Protein AF-A0AAU3KD59-F1 (afdb_monomer)

Solvent-accessible surface area (backbone atoms only — not comparable to full-atom values): 7091 Å² total; per-residue (Å²): 136,74,78,79,66,61,42,81,75,43,81,69,80,46,37,30,31,37,38,75,90,57,30,30,38,39,36,35,46,70,86,35,47,72,57,55,36,47,50,54,53,50,33,53,51,36,45,76,69,73,40,93,58,72,46,60,53,101,61,92,64,52,48,73,55,96,61,23,24,35,40,53,26,55,51,77,71,96,79,76,88,77,53,70,83,62,44,54,61,51,52,53,55,59,73,68,51,78,66,64,83,82,75,67,85,74,64,76,61,60,60,69,67,72,80,114

Radius of gyration: 15.94 Å; Cα contacts (8 Å, |Δi|>4): 135; chains: 1; bounding box: 43×27×44 Å

pLDDT: mean 84.72, std 17.32, range [39.16, 97.69]

Sequence (116 aa):
MGIEGAESIRLAENDIWRLPGRVVVRIARPGQEAAAAREVVVTRWLSQRGVPAVRPLDIEQPITVDGRAATFWEELPPHRAGDSSNLAPLLRQLHGLPNRRSSSTRWIRSYESRTA

Foldseek 3Di:
DDPPAWDFPDDDQWTWIAHPPQKIKTKHDAPCQLVQVVVQVVQVVCVVLVQDHWHWDPDDFQDDDPRITMTMTGHDDDDDDDDPVVVVVSVVSVVPDDDCVVPDDDPSVVVVVPVD

Nearest PDB structures (foldseek):
  9cxo-assembly1_B  TM=6.433E-01  e=1.427E-03  Homo sapiens
  9cxw-assembly1_B  TM=6.890E-01  e=1.908E-02  Homo sapiens
  9cxn-assembly1_B  TM=6.296E-01  e=1.791E-02  Homo sapiens
  5e91-assembly1_A  TM=6.737E-01  e=4.076E-02  Homo sapiens
  9cxm-assembly1_A  TM=6.296E-01  e=8.172E-02  Homo sapiens

Structure (mmCIF, N/CA/C/O backbone):
data_AF-A0AAU3KD59-F1
#
_entry.id   AF-A0AAU3KD59-F1
#
loop_
_atom_sit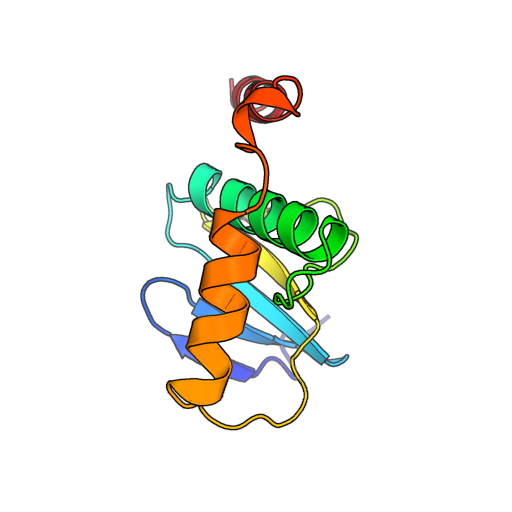e.group_PDB
_atom_site.id
_atom_site.type_symbol
_atom_site.label_atom_id
_atom_site.label_alt_id
_atom_site.label_comp_id
_atom_site.label_asym_id
_atom_site.label_entity_id
_atom_site.label_seq_id
_atom_site.pdbx_PDB_ins_code
_atom_site.Cartn_x
_atom_site.Cartn_y
_atom_site.Cartn_z
_atom_site.occupancy
_atom_site.B_iso_or_equiv
_atom_site.auth_seq_id
_atom_site.auth_comp_id
_atom_site.auth_asym_id
_atom_site.auth_atom_id
_atom_site.pdbx_PDB_model_num
ATOM 1 N N . MET A 1 1 ? -10.353 -8.649 21.405 1.00 44.94 1 MET A N 1
ATOM 2 C CA . MET A 1 1 ? -9.307 -8.775 20.371 1.00 44.94 1 MET A CA 1
ATOM 3 C C . MET A 1 1 ? -8.331 -7.641 20.621 1.00 44.94 1 MET A C 1
ATOM 5 O O . MET A 1 1 ? -8.646 -6.504 20.304 1.00 44.94 1 MET A O 1
ATOM 9 N N . GLY A 1 2 ? -7.281 -7.915 21.397 1.00 50.16 2 GLY A N 1
ATOM 10 C CA . GLY A 1 2 ? -6.336 -6.890 21.841 1.00 50.16 2 GLY A CA 1
ATOM 11 C C . GLY A 1 2 ? -5.410 -6.452 20.709 1.00 50.16 2 GLY A C 1
ATOM 12 O O . GLY A 1 2 ? -5.239 -7.167 19.729 1.00 50.16 2 GLY A O 1
ATOM 13 N N . ILE A 1 3 ? -4.786 -5.293 20.884 1.00 59.38 3 ILE A N 1
ATOM 14 C CA . ILE A 1 3 ? -3.695 -4.754 20.051 1.00 59.38 3 ILE A CA 1
ATOM 15 C C . ILE A 1 3 ? -2.387 -5.573 20.145 1.00 59.38 3 ILE A C 1
ATOM 17 O O . ILE A 1 3 ? -1.349 -5.154 19.637 1.00 59.38 3 ILE A O 1
ATOM 21 N N . GLU A 1 4 ? -2.417 -6.724 20.822 1.00 76.88 4 GLU A N 1
ATOM 22 C CA . GLU A 1 4 ? -1.264 -7.596 21.021 1.00 76.88 4 GLU A CA 1
ATOM 23 C C . GLU A 1 4 ? -0.764 -8.128 19.671 1.00 76.88 4 GLU A C 1
ATOM 25 O O . GLU A 1 4 ? -1.496 -8.777 18.924 1.00 76.88 4 GLU A O 1
ATOM 30 N N . GLY A 1 5 ? 0.497 -7.826 19.353 1.00 79.56 5 GLY A N 1
ATOM 31 C CA . GLY A 1 5 ? 1.159 -8.267 18.123 1.00 79.56 5 GLY A CA 1
ATOM 32 C C . GLY A 1 5 ? 1.152 -7.265 16.965 1.00 79.56 5 GLY A C 1
ATOM 33 O O . GLY A 1 5 ? 1.640 -7.607 15.889 1.00 79.56 5 GLY A O 1
ATOM 34 N N . ALA A 1 6 ? 0.633 -6.045 17.151 1.00 90.69 6 ALA A N 1
ATOM 35 C CA . ALA A 1 6 ? 0.837 -4.962 16.190 1.00 90.69 6 ALA A CA 1
ATOM 36 C C . ALA A 1 6 ? 2.206 -4.290 16.404 1.00 90.69 6 ALA A C 1
ATOM 38 O O . ALA A 1 6 ? 2.501 -3.804 17.495 1.00 90.69 6 ALA A O 1
ATOM 39 N N . GLU A 1 7 ? 3.030 -4.213 15.359 1.00 92.75 7 GLU A N 1
ATOM 40 C CA . GLU A 1 7 ? 4.365 -3.603 15.412 1.00 92.75 7 GLU A CA 1
ATOM 41 C C . GLU A 1 7 ? 4.467 -2.427 14.438 1.00 92.75 7 GLU A C 1
ATOM 43 O O . GLU A 1 7 ? 4.179 -2.566 13.248 1.00 92.75 7 GLU A O 1
ATOM 48 N N . SER A 1 8 ? 4.923 -1.261 14.899 1.00 92.88 8 SER A N 1
ATOM 49 C CA . SER A 1 8 ? 5.153 -0.124 14.005 1.00 92.88 8 SER A CA 1
ATOM 50 C C . SER A 1 8 ? 6.386 -0.366 13.127 1.00 92.88 8 SER A C 1
ATOM 52 O O . SER A 1 8 ? 7.490 -0.538 13.640 1.00 92.88 8 SER A O 1
ATOM 54 N N . ILE A 1 9 ? 6.220 -0.314 11.804 1.00 91.38 9 ILE A N 1
ATOM 55 C CA . ILE A 1 9 ? 7.328 -0.351 10.836 1.00 91.38 9 ILE A CA 1
ATOM 56 C C . ILE A 1 9 ? 7.862 1.063 10.593 1.00 91.38 9 ILE A C 1
ATOM 58 O O . ILE A 1 9 ? 9.071 1.281 10.511 1.00 91.38 9 ILE A O 1
ATOM 62 N N . ARG A 1 10 ? 6.955 2.031 10.418 1.00 89.75 10 ARG A N 1
ATOM 63 C CA . ARG A 1 10 ? 7.287 3.435 10.150 1.00 89.75 10 ARG A CA 1
ATOM 64 C C . ARG A 1 10 ? 6.109 4.327 10.516 1.00 89.75 10 ARG A C 1
ATOM 66 O O . ARG A 1 10 ? 4.993 4.033 10.113 1.00 89.75 10 ARG A O 1
ATOM 73 N N . LEU A 1 11 ? 6.377 5.445 11.181 1.00 86.06 11 LEU A N 1
ATOM 74 C CA . LEU A 1 11 ? 5.394 6.496 11.456 1.00 86.06 11 LEU A CA 1
ATOM 75 C C . LEU A 1 11 ? 5.803 7.751 10.676 1.00 86.06 11 LEU A C 1
ATOM 77 O O . LEU A 1 11 ? 6.927 8.227 10.844 1.0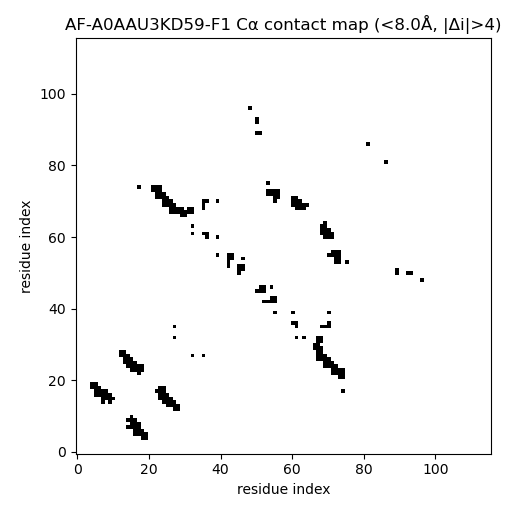0 86.06 11 LEU A O 1
ATOM 81 N N . ALA A 1 12 ? 4.965 8.217 9.745 1.00 83.62 12 ALA A N 1
ATOM 82 C CA . ALA A 1 12 ? 5.313 9.298 8.811 1.00 83.62 12 ALA A CA 1
ATOM 83 C C . ALA A 1 12 ? 4.057 9.947 8.178 1.00 83.62 12 ALA A C 1
ATOM 85 O O . ALA A 1 12 ? 3.121 10.337 8.871 1.00 83.62 12 ALA A O 1
ATOM 86 N N . GLU A 1 13 ? 4.039 10.125 6.852 1.00 74.25 13 GLU A N 1
ATOM 87 C CA . GLU A 1 13 ? 2.837 10.541 6.106 1.00 74.25 13 GLU A CA 1
ATOM 88 C C . GLU A 1 13 ? 1.785 9.426 6.033 1.00 74.25 13 GLU A C 1
ATOM 90 O O . GLU A 1 13 ? 0.589 9.697 6.015 1.00 74.25 13 GLU A O 1
ATOM 95 N N . ASN A 1 14 ? 2.233 8.170 6.057 1.00 81.88 14 ASN A N 1
ATOM 96 C CA . ASN A 1 14 ? 1.393 7.008 6.306 1.00 81.88 14 ASN A CA 1
ATOM 97 C C . ASN A 1 14 ? 1.983 6.256 7.496 1.00 81.88 14 ASN A C 1
ATOM 99 O O . ASN A 1 14 ? 3.179 5.942 7.479 1.00 81.88 14 ASN A O 1
ATOM 103 N N . ASP A 1 15 ? 1.156 5.947 8.490 1.00 93.25 15 ASP A N 1
ATOM 104 C CA . ASP A 1 15 ? 1.562 5.085 9.595 1.00 93.25 15 ASP A CA 1
ATOM 105 C C . ASP A 1 15 ? 1.486 3.635 9.119 1.00 93.25 15 ASP A C 1
ATOM 107 O O . ASP A 1 15 ? 0.436 3.155 8.687 1.00 93.25 15 ASP A O 1
ATOM 111 N N . ILE A 1 16 ? 2.623 2.947 9.141 1.00 95.00 16 ILE A N 1
ATOM 112 C CA . ILE A 1 16 ? 2.781 1.588 8.635 1.00 95.00 16 ILE A CA 1
ATOM 113 C C . ILE A 1 16 ? 2.971 0.648 9.815 1.00 95.00 16 ILE A C 1
ATOM 115 O O . ILE A 1 16 ? 3.937 0.772 10.571 1.00 95.00 16 ILE A O 1
ATOM 119 N N . TRP A 1 17 ? 2.077 -0.325 9.916 1.00 95.38 17 TRP A N 1
ATOM 120 C CA . TRP A 1 17 ? 2.037 -1.312 10.986 1.00 95.38 17 TRP A CA 1
ATOM 121 C C . TRP A 1 17 ? 2.089 -2.718 10.408 1.00 95.38 17 TRP A C 1
ATOM 123 O O . TRP A 1 17 ? 1.413 -3.010 9.425 1.00 95.38 17 TRP A O 1
ATOM 133 N N . ARG A 1 18 ? 2.865 -3.598 11.031 1.00 95.12 18 ARG A N 1
ATOM 134 C CA . ARG A 1 18 ? 2.762 -5.044 10.851 1.00 95.12 18 ARG A CA 1
ATOM 135 C C . ARG A 1 18 ? 1.714 -5.577 11.816 1.00 95.12 18 ARG A C 1
ATOM 137 O O . ARG A 1 18 ? 1.721 -5.212 12.987 1.00 95.12 18 ARG A O 1
ATOM 144 N N . LEU A 1 19 ? 0.848 -6.452 11.327 1.00 94.56 19 LEU A N 1
ATOM 145 C CA . LEU A 1 19 ? -0.105 -7.221 12.116 1.00 94.56 19 LEU A CA 1
ATOM 146 C C . LEU A 1 19 ? 0.245 -8.718 12.071 1.00 94.56 19 LEU A C 1
ATOM 148 O O . LEU A 1 19 ? 0.939 -9.164 11.145 1.00 94.56 19 LEU A O 1
ATOM 152 N N . PRO A 1 20 ? -0.277 -9.521 13.017 1.00 92.31 20 PRO A N 1
ATOM 153 C CA . PRO A 1 20 ? -0.196 -10.973 12.938 1.00 92.31 20 PRO A CA 1
ATOM 154 C C . PRO A 1 20 ? -0.721 -11.503 11.596 1.00 92.31 20 PRO A C 1
ATOM 156 O O . PRO A 1 20 ? -1.633 -10.937 10.995 1.00 92.31 20 PRO A O 1
ATOM 159 N N . GLY A 1 21 ? -0.143 -12.609 11.122 1.00 91.38 21 GLY A N 1
ATOM 160 C CA . GLY A 1 21 ? -0.531 -13.209 9.840 1.00 91.38 21 GLY A CA 1
ATOM 161 C C . GLY A 1 21 ? 0.134 -12.589 8.607 1.00 91.38 21 GLY A C 1
ATOM 162 O O . GLY A 1 21 ? -0.363 -12.797 7.506 1.00 91.38 21 GLY A O 1
ATOM 163 N N . ARG A 1 22 ? 1.266 -11.880 8.770 1.00 92.81 22 ARG A N 1
ATOM 164 C CA . ARG A 1 22 ? 2.039 -11.260 7.670 1.00 92.81 22 ARG A CA 1
ATOM 165 C C . ARG A 1 22 ? 1.217 -10.239 6.884 1.00 92.81 22 ARG A C 1
ATOM 167 O O . ARG A 1 22 ? 1.198 -10.236 5.653 1.00 92.81 22 ARG A O 1
ATOM 174 N N . VAL A 1 23 ? 0.526 -9.374 7.621 1.00 96.00 23 VAL A N 1
ATOM 175 C CA . VAL A 1 23 ? -0.282 -8.288 7.065 1.00 96.00 23 VAL A CA 1
ATOM 176 C C . VAL A 1 23 ? 0.363 -6.958 7.414 1.00 96.00 23 VAL A C 1
ATOM 178 O O . VAL A 1 23 ? 0.757 -6.729 8.554 1.00 96.00 23 VAL A O 1
ATOM 181 N N . VAL A 1 24 ? 0.436 -6.061 6.438 1.00 96.56 24 VAL A N 1
ATOM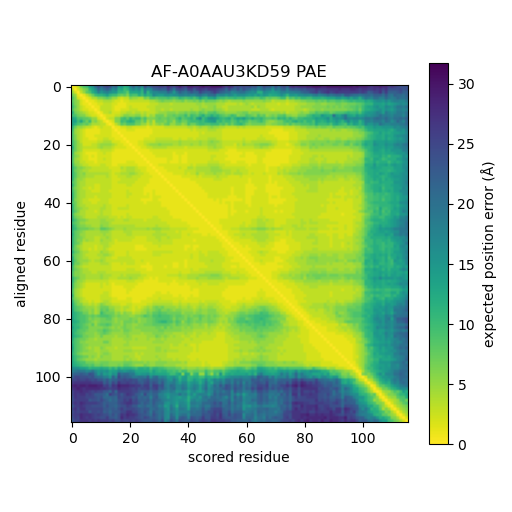 182 C CA . VAL A 1 24 ? 0.850 -4.674 6.642 1.00 96.56 24 VAL A CA 1
ATOM 183 C C . VAL A 1 24 ? -0.361 -3.767 6.494 1.00 96.56 24 VAL A C 1
ATOM 185 O O . VAL A 1 24 ? -1.044 -3.793 5.472 1.00 96.56 24 VAL A O 1
ATOM 188 N N . VAL A 1 25 ? -0.603 -2.929 7.495 1.00 96.69 25 VAL A N 1
ATOM 189 C CA . VAL A 1 25 ? -1.603 -1.863 7.446 1.00 96.69 25 VAL A CA 1
ATOM 190 C C . VAL A 1 25 ? -0.910 -0.540 7.194 1.00 96.69 25 VAL A C 1
ATOM 192 O O . VAL A 1 25 ? 0.089 -0.221 7.835 1.00 96.69 25 VAL A O 1
ATOM 195 N N . ARG A 1 26 ? -1.448 0.236 6.256 1.00 96.50 26 ARG A N 1
ATOM 196 C CA . ARG A 1 26 ? -1.035 1.613 5.983 1.00 96.50 26 ARG A CA 1
ATOM 197 C C . ARG A 1 26 ? -2.212 2.514 6.323 1.00 96.50 26 ARG A C 1
ATOM 199 O O . ARG A 1 26 ? -3.260 2.411 5.683 1.00 96.50 26 ARG A O 1
ATOM 206 N N . ILE A 1 27 ? -2.039 3.343 7.343 1.00 96.06 27 ILE A N 1
ATOM 207 C CA . ILE A 1 27 ? -3.045 4.280 7.838 1.00 96.06 27 ILE A CA 1
ATOM 208 C C . ILE A 1 27 ? -2.680 5.664 7.317 1.00 96.06 27 ILE A C 1
ATOM 210 O O . ILE A 1 27 ? -1.648 6.230 7.685 1.00 96.06 27 ILE A O 1
ATOM 214 N N . ALA A 1 28 ? -3.523 6.187 6.438 1.00 94.75 28 ALA A N 1
ATOM 215 C CA . ALA A 1 28 ? -3.355 7.504 5.861 1.00 94.75 28 ALA A CA 1
ATOM 216 C C . ALA A 1 28 ? -3.822 8.595 6.831 1.00 94.75 28 ALA A C 1
ATOM 218 O O . ALA A 1 28 ? -4.699 8.383 7.677 1.00 94.75 28 ALA A O 1
ATOM 219 N N . ARG A 1 29 ? -3.244 9.789 6.689 1.00 91.88 29 ARG A N 1
ATOM 220 C CA . ARG A 1 29 ? -3.709 10.982 7.404 1.00 91.88 29 ARG A CA 1
ATOM 221 C C . ARG A 1 29 ? -5.150 11.341 7.027 1.00 91.88 29 ARG A C 1
ATOM 223 O O . ARG A 1 29 ? -5.612 10.953 5.951 1.00 91.88 29 ARG A O 1
ATOM 230 N N . PRO A 1 30 ? -5.846 12.117 7.876 1.00 93.50 30 PRO A N 1
ATOM 231 C CA . PRO A 1 30 ? -7.182 12.574 7.544 1.00 93.50 30 PRO A CA 1
ATOM 232 C C . PRO A 1 30 ? -7.270 13.309 6.205 1.00 93.50 30 PRO A C 1
ATOM 234 O O . PRO A 1 30 ? -6.377 14.090 5.866 1.00 93.50 30 PRO A O 1
ATOM 237 N N . GLY A 1 31 ? -8.330 13.041 5.437 1.00 91.06 31 GLY A N 1
ATOM 238 C CA . GLY A 1 31 ? -8.550 13.642 4.115 1.00 91.06 31 GLY A CA 1
ATOM 239 C C . GLY A 1 31 ? -7.772 12.990 2.961 1.00 91.06 31 GLY A C 1
ATOM 240 O O . GLY A 1 31 ? -7.740 13.535 1.856 1.00 91.06 31 GLY A O 1
ATOM 241 N N . GLN A 1 32 ? -7.105 11.853 3.192 1.00 92.69 32 GLN A N 1
ATOM 242 C CA . GLN A 1 32 ? -6.347 11.109 2.173 1.00 92.69 32 GLN A CA 1
ATOM 243 C C . GLN A 1 32 ? -7.064 9.837 1.680 1.00 92.69 32 GLN A C 1
ATOM 245 O O . GLN A 1 32 ? -6.449 8.973 1.054 1.00 92.69 32 GLN A O 1
ATOM 250 N N . GLU A 1 33 ? -8.372 9.706 1.901 1.00 92.62 33 GLU A N 1
ATOM 251 C CA . GLU A 1 33 ? -9.176 8.528 1.548 1.00 92.62 33 GLU A CA 1
ATOM 252 C C . GLU A 1 33 ? -9.101 8.220 0.049 1.00 92.62 33 GLU A C 1
ATOM 254 O O . GLU A 1 33 ? -8.829 7.089 -0.359 1.00 92.62 33 GLU A O 1
ATOM 259 N N . ALA A 1 34 ? -9.283 9.242 -0.790 1.00 92.25 34 ALA A N 1
ATOM 260 C CA . ALA A 1 34 ? -9.228 9.090 -2.241 1.00 92.25 34 ALA A CA 1
ATOM 261 C C . ALA A 1 34 ? -7.825 8.695 -2.731 1.00 92.25 34 ALA A C 1
ATOM 263 O O . ALA A 1 34 ? -7.697 7.983 -3.732 1.00 92.25 34 ALA A O 1
ATOM 264 N N . ALA A 1 35 ? -6.772 9.145 -2.041 1.00 92.06 35 ALA A N 1
ATOM 265 C CA . ALA A 1 35 ? -5.400 8.750 -2.333 1.00 92.06 35 ALA A CA 1
ATOM 266 C C . ALA A 1 35 ? -5.165 7.282 -1.948 1.00 92.06 35 ALA A C 1
ATOM 268 O O . ALA A 1 35 ? -4.727 6.506 -2.796 1.00 92.06 35 ALA A O 1
ATOM 269 N N . ALA A 1 36 ? -5.567 6.875 -0.741 1.00 94.31 36 ALA A N 1
ATOM 270 C CA . ALA A 1 36 ? -5.464 5.497 -0.262 1.00 94.31 36 ALA A CA 1
ATOM 271 C C . ALA A 1 36 ? -6.224 4.506 -1.167 1.00 94.31 36 ALA A C 1
ATOM 273 O O . ALA A 1 36 ? -5.675 3.487 -1.591 1.00 94.31 36 ALA A O 1
ATOM 274 N N . ALA A 1 37 ? -7.460 4.836 -1.558 1.00 94.38 37 ALA A N 1
ATOM 275 C CA . ALA A 1 37 ? -8.233 4.035 -2.507 1.00 94.38 37 ALA A CA 1
ATOM 276 C C . ALA A 1 37 ? -7.553 3.959 -3.883 1.00 94.38 37 ALA A C 1
ATOM 278 O O . ALA A 1 37 ? -7.495 2.900 -4.515 1.00 94.38 37 ALA A O 1
ATOM 279 N N . ARG A 1 38 ? -6.997 5.081 -4.360 1.00 94.12 38 ARG A N 1
ATOM 280 C CA . ARG A 1 38 ? -6.276 5.124 -5.634 1.00 94.12 38 ARG A CA 1
ATOM 281 C C . ARG A 1 38 ? -5.038 4.241 -5.610 1.00 94.12 38 ARG A C 1
ATOM 283 O O . ARG A 1 38 ? -4.807 3.583 -6.624 1.00 94.12 38 ARG A O 1
ATOM 290 N N . GLU A 1 39 ? -4.282 4.218 -4.514 1.00 94.25 39 GLU A N 1
ATOM 291 C CA . GLU A 1 39 ? -3.131 3.327 -4.348 1.00 94.25 39 GLU A CA 1
ATOM 292 C C . GLU A 1 39 ? -3.553 1.875 -4.557 1.00 94.25 39 GLU A C 1
ATOM 294 O O . GLU A 1 39 ? -3.069 1.254 -5.498 1.00 94.25 39 GLU A O 1
ATOM 299 N N . VAL A 1 40 ? -4.534 1.374 -3.798 1.00 95.88 40 VAL A N 1
ATOM 300 C CA . VAL A 1 40 ? -5.041 -0.007 -3.932 1.00 95.88 40 VAL A CA 1
ATOM 301 C C . VAL A 1 40 ? -5.406 -0.335 -5.383 1.00 95.88 40 VAL A C 1
ATOM 303 O O . VAL A 1 40 ? -4.998 -1.369 -5.917 1.00 95.88 40 VAL A O 1
ATOM 306 N N . VAL A 1 41 ? -6.131 0.561 -6.059 1.00 94.38 41 VAL A N 1
ATOM 307 C CA . VAL A 1 41 ? -6.530 0.365 -7.461 1.00 94.38 41 VAL A CA 1
ATOM 308 C C . VAL A 1 41 ? -5.326 0.326 -8.403 1.00 94.38 41 VAL A C 1
ATOM 310 O O . VAL A 1 41 ? -5.290 -0.511 -9.306 1.00 94.38 41 VAL A O 1
ATOM 313 N N . VAL A 1 42 ? -4.350 1.229 -8.239 1.00 93.44 42 VAL A N 1
ATOM 314 C CA . VAL A 1 42 ? -3.124 1.223 -9.056 1.00 93.44 42 VAL A CA 1
ATOM 315 C C . VAL A 1 42 ? -2.391 -0.098 -8.873 1.00 93.44 42 VAL A C 1
ATOM 317 O O . VAL A 1 42 ? -2.045 -0.733 -9.865 1.00 93.44 42 VAL A O 1
ATOM 320 N N . THR A 1 43 ? -2.190 -0.545 -7.638 1.00 94.06 43 THR A N 1
ATOM 321 C CA . THR A 1 43 ? -1.366 -1.723 -7.369 1.00 94.06 43 THR A CA 1
ATOM 322 C C . THR A 1 43 ? -2.029 -3.026 -7.813 1.00 94.06 43 THR A C 1
ATOM 324 O O . THR A 1 43 ? -1.349 -3.910 -8.342 1.00 94.06 43 THR A O 1
ATOM 327 N N . ARG A 1 44 ? -3.365 -3.122 -7.706 1.00 94.00 44 ARG A N 1
ATOM 328 C CA . ARG A 1 44 ? -4.145 -4.217 -8.315 1.00 94.00 44 ARG A CA 1
ATOM 329 C C . ARG A 1 44 ? -3.970 -4.239 -9.832 1.00 94.00 44 ARG A C 1
ATOM 331 O O . ARG A 1 44 ? -3.675 -5.287 -10.398 1.00 94.00 44 ARG A O 1
ATOM 338 N N . TRP A 1 45 ? -4.096 -3.085 -10.488 1.00 93.50 45 TRP A N 1
ATOM 339 C CA . TRP A 1 45 ? -3.923 -2.978 -11.939 1.00 93.50 45 TRP A CA 1
ATOM 340 C C . TRP A 1 45 ? -2.499 -3.338 -12.391 1.00 93.50 45 TRP A C 1
ATOM 342 O O . TRP A 1 45 ? -2.345 -4.080 -13.356 1.00 93.50 45 TRP A O 1
ATOM 352 N N . LEU A 1 46 ? -1.463 -2.878 -11.681 1.00 93.25 46 LEU A N 1
ATOM 353 C CA . LEU A 1 46 ? -0.070 -3.248 -11.963 1.00 93.25 46 LEU A CA 1
ATOM 354 C C . LEU A 1 46 ? 0.136 -4.763 -11.873 1.00 93.25 46 LEU A C 1
ATOM 356 O O . LEU A 1 46 ? 0.669 -5.367 -12.804 1.00 93.25 46 LEU A O 1
ATOM 360 N N . SER A 1 47 ? -0.370 -5.374 -10.798 1.00 91.19 47 SER A N 1
ATOM 361 C CA . SER A 1 47 ? -0.289 -6.822 -10.582 1.00 91.19 47 SER A CA 1
ATOM 362 C C . SER A 1 47 ? -0.984 -7.605 -11.703 1.00 91.19 47 SER A C 1
ATOM 364 O O . SER A 1 47 ? -0.417 -8.559 -12.230 1.00 91.19 47 SER A O 1
ATOM 366 N N . GLN A 1 48 ? -2.169 -7.161 -12.142 1.00 91.50 48 GLN A N 1
ATOM 367 C CA . GLN A 1 48 ? -2.901 -7.753 -13.276 1.00 91.50 48 GLN A CA 1
ATOM 368 C C . GLN A 1 48 ? -2.153 -7.631 -14.612 1.00 91.50 48 GLN A C 1
ATOM 370 O O . GLN A 1 48 ? -2.381 -8.418 -15.526 1.00 91.50 48 GLN A O 1
ATOM 375 N N . ARG A 1 49 ? -1.265 -6.642 -14.746 1.00 92.56 49 ARG A N 1
ATOM 376 C CA . ARG A 1 49 ? -0.433 -6.412 -15.936 1.00 92.56 49 ARG A CA 1
ATOM 377 C C . ARG A 1 49 ? 0.945 -7.076 -15.842 1.00 92.56 49 ARG A C 1
ATOM 379 O O . ARG A 1 49 ? 1.799 -6.822 -16.690 1.00 92.56 49 ARG A O 1
ATOM 386 N N . GLY A 1 50 ? 1.169 -7.906 -14.823 1.00 90.56 50 GLY A N 1
ATOM 387 C CA . GLY A 1 50 ? 2.434 -8.607 -14.611 1.00 90.56 50 GLY A CA 1
ATOM 388 C C . GLY A 1 50 ? 3.585 -7.696 -14.181 1.00 90.56 50 GLY A C 1
ATOM 389 O O . GLY A 1 50 ? 4.739 -8.109 -14.271 1.00 90.56 50 GLY A O 1
ATOM 390 N N . VAL A 1 51 ? 3.306 -6.463 -13.741 1.00 92.44 51 VAL A N 1
ATOM 391 C CA . VAL A 1 51 ? 4.320 -5.592 -13.133 1.00 92.44 51 VAL A CA 1
ATOM 392 C C . VAL A 1 51 ? 4.426 -5.951 -11.648 1.00 92.44 51 VAL A C 1
ATOM 394 O O . VAL A 1 51 ? 3.411 -5.884 -10.948 1.00 92.44 51 VAL A O 1
ATOM 397 N N . PRO A 1 52 ? 5.620 -6.315 -11.142 1.00 90.31 52 PRO A N 1
ATOM 398 C CA . PRO A 1 52 ? 5.831 -6.572 -9.723 1.00 90.31 52 PRO A CA 1
ATOM 399 C C . PRO A 1 52 ? 5.422 -5.368 -8.872 1.00 90.31 52 PRO A C 1
ATOM 401 O O . PRO A 1 52 ? 5.956 -4.270 -9.028 1.00 90.31 52 PRO A O 1
ATOM 404 N N . ALA A 1 53 ? 4.472 -5.575 -7.967 1.00 91.44 53 ALA A N 1
ATOM 405 C CA . ALA A 1 53 ? 3.978 -4.549 -7.065 1.00 91.44 53 ALA A CA 1
ATOM 406 C C . ALA A 1 53 ? 3.501 -5.186 -5.750 1.00 91.44 53 ALA A C 1
ATOM 408 O O . ALA A 1 53 ? 3.181 -6.376 -5.711 1.00 91.44 53 ALA A O 1
ATOM 409 N N . VAL A 1 54 ? 3.464 -4.398 -4.671 1.00 92.88 54 VAL A N 1
ATOM 410 C CA . VAL A 1 54 ? 2.935 -4.857 -3.374 1.00 92.88 54 VAL A CA 1
ATOM 411 C C . VAL A 1 54 ? 1.468 -5.259 -3.510 1.00 92.88 54 VAL A C 1
ATOM 413 O O . VAL A 1 54 ? 0.687 -4.577 -4.169 1.00 92.88 54 VAL A O 1
ATOM 416 N N . ARG A 1 55 ? 1.069 -6.375 -2.905 1.00 94.25 55 ARG A N 1
ATOM 417 C CA . ARG A 1 55 ? -0.279 -6.913 -3.105 1.00 94.25 55 ARG A CA 1
ATOM 418 C C . ARG A 1 55 ? -1.217 -6.433 -2.004 1.00 94.25 55 ARG A C 1
ATOM 420 O O . ARG A 1 55 ? -0.935 -6.683 -0.835 1.00 94.25 55 ARG A O 1
ATOM 427 N N . PRO A 1 56 ? -2.306 -5.722 -2.336 1.00 96.88 56 PRO A N 1
ATOM 428 C CA . PRO A 1 56 ? -3.349 -5.445 -1.362 1.00 96.88 56 PRO A CA 1
ATOM 429 C C . PRO A 1 56 ? -4.121 -6.732 -1.062 1.00 96.88 56 PRO A C 1
ATOM 431 O O . PRO A 1 56 ? -4.361 -7.521 -1.976 1.00 96.88 56 PRO A O 1
ATOM 434 N N . LEU A 1 57 ? -4.564 -6.909 0.184 1.00 96.44 57 LEU A N 1
ATOM 435 C CA . LEU A 1 57 ? -5.464 -8.006 0.536 1.00 96.44 57 LEU A CA 1
ATOM 436 C C . LEU A 1 57 ? -6.777 -7.913 -0.259 1.00 96.44 57 LEU A C 1
ATOM 438 O O . LEU A 1 57 ? -7.254 -6.817 -0.604 1.00 96.44 57 LEU A O 1
ATOM 442 N N . ASP A 1 58 ? -7.374 -9.072 -0.535 1.00 94.31 58 ASP A N 1
ATOM 443 C CA . ASP A 1 58 ? -8.647 -9.178 -1.251 1.00 94.31 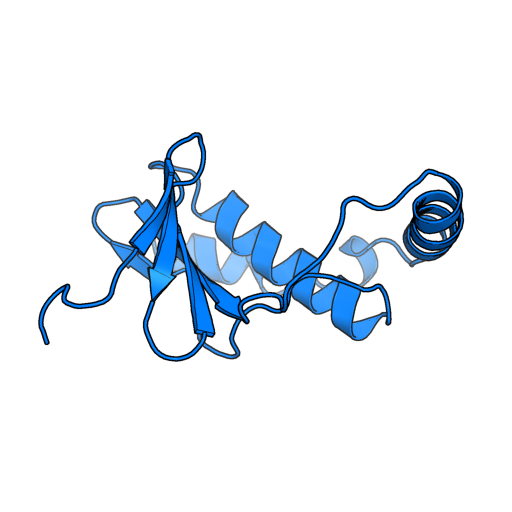58 ASP A CA 1
ATOM 444 C C . ASP A 1 58 ? -9.839 -8.963 -0.310 1.00 94.31 58 ASP A C 1
ATOM 446 O O . ASP A 1 58 ? -10.626 -9.854 -0.010 1.00 94.31 58 ASP A O 1
ATOM 450 N N . ILE A 1 59 ? -9.904 -7.746 0.218 1.00 94.00 59 ILE A N 1
ATOM 451 C CA . ILE A 1 59 ? -10.996 -7.239 1.042 1.00 94.00 59 ILE A CA 1
ATOM 452 C C . ILE A 1 59 ? -11.487 -5.909 0.468 1.00 94.00 59 ILE A C 1
ATOM 454 O O . ILE A 1 59 ? -10.790 -5.255 -0.326 1.00 94.00 59 ILE A O 1
ATOM 458 N N . GLU A 1 60 ? -12.681 -5.491 0.884 1.00 92.94 60 GLU A N 1
ATOM 459 C CA . GLU A 1 60 ? -13.136 -4.123 0.655 1.00 92.94 60 GLU A CA 1
ATOM 460 C C . GLU A 1 60 ? -12.266 -3.157 1.465 1.00 92.94 60 GLU A C 1
ATOM 462 O O . GLU A 1 60 ? -12.122 -3.283 2.680 1.00 92.94 60 GLU A O 1
ATOM 467 N N . GLN A 1 61 ? -11.624 -2.224 0.763 1.00 95.50 61 GLN A N 1
ATOM 468 C CA . GLN A 1 61 ? -10.714 -1.250 1.353 1.00 95.50 61 GLN A CA 1
ATOM 469 C C . GLN A 1 61 ? -10.588 -0.004 0.456 1.00 95.50 61 GLN A C 1
ATOM 471 O O . GLN A 1 61 ? -10.740 -0.124 -0.768 1.00 95.50 61 GLN A O 1
ATOM 476 N N . PRO A 1 62 ? -10.275 1.179 1.017 1.00 96.38 62 PRO A N 1
ATOM 477 C CA . PRO A 1 62 ? -9.877 1.426 2.407 1.00 96.38 62 PRO A CA 1
ATOM 478 C C . PRO A 1 62 ? -11.021 1.272 3.416 1.00 96.38 62 PRO A C 1
ATOM 480 O O . PRO A 1 62 ? -12.183 1.476 3.079 1.00 96.38 62 PRO A O 1
ATOM 483 N N . ILE A 1 63 ? -10.675 0.934 4.657 1.00 96.19 63 ILE A N 1
ATOM 484 C CA . ILE A 1 63 ? -11.581 1.039 5.805 1.00 96.19 63 ILE A CA 1
ATOM 485 C C . ILE A 1 63 ? -11.333 2.404 6.445 1.00 96.19 63 ILE A C 1
ATOM 487 O O . ILE A 1 63 ? -10.195 2.701 6.808 1.00 96.19 63 ILE A O 1
ATOM 491 N N . THR A 1 64 ? -12.369 3.230 6.584 1.00 95.31 64 THR A N 1
ATOM 492 C CA . THR A 1 64 ? -12.246 4.555 7.208 1.00 95.31 64 THR A CA 1
ATOM 493 C C . THR A 1 64 ? -12.729 4.523 8.653 1.00 95.31 64 THR A C 1
ATOM 495 O O . THR A 1 64 ? -13.852 4.104 8.921 1.00 95.31 64 THR A O 1
ATOM 498 N N . VAL A 1 65 ? -11.892 5.002 9.575 1.00 93.25 65 VAL A N 1
ATOM 499 C CA . VAL A 1 65 ? -12.210 5.175 11.002 1.00 93.25 65 VAL A CA 1
ATOM 500 C C . VAL A 1 65 ? -11.690 6.540 11.437 1.00 93.25 65 VAL A C 1
ATOM 502 O O . VAL A 1 65 ? -10.554 6.883 11.120 1.00 93.25 65 VAL A O 1
ATOM 505 N N . ASP A 1 66 ? -12.520 7.340 12.109 1.00 92.31 66 ASP A N 1
ATOM 506 C CA . ASP A 1 66 ? -12.170 8.687 12.596 1.00 92.31 66 ASP A CA 1
ATOM 507 C C . ASP A 1 66 ? -11.521 9.586 11.527 1.00 92.31 66 ASP A C 1
ATOM 509 O O . ASP A 1 66 ? -10.542 10.296 11.764 1.00 92.31 66 ASP A O 1
ATOM 513 N N . GLY A 1 67 ? -12.050 9.508 10.301 1.00 91.88 67 GLY A N 1
ATOM 514 C CA . GLY A 1 67 ? -11.554 10.267 9.154 1.00 91.88 67 GLY A CA 1
ATOM 515 C C . GLY A 1 67 ? -10.185 9.820 8.640 1.00 91.88 67 GLY A C 1
ATOM 516 O O . GLY A 1 67 ? -9.587 10.539 7.858 1.00 91.88 67 GLY A O 1
ATOM 517 N N . ARG A 1 68 ? -9.653 8.668 9.065 1.00 94.75 68 ARG A N 1
ATOM 518 C CA . ARG A 1 68 ? -8.398 8.088 8.563 1.00 94.75 68 ARG A CA 1
ATOM 519 C C . A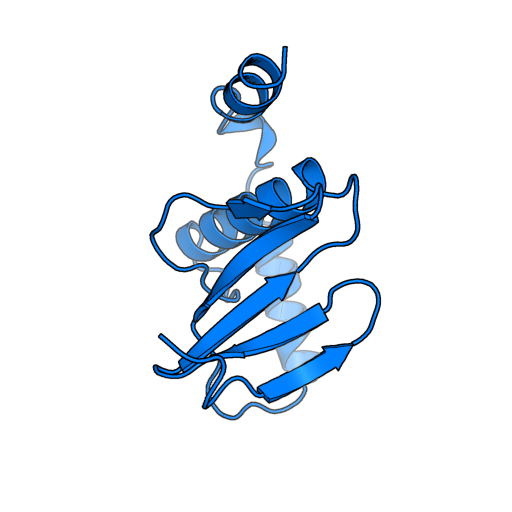RG A 1 68 ? -8.683 6.831 7.755 1.00 94.75 68 ARG A C 1
ATOM 521 O O . ARG A 1 68 ? -9.427 5.963 8.201 1.00 94.75 68 ARG A O 1
ATOM 528 N N . ALA A 1 69 ? -8.057 6.708 6.588 1.00 96.62 69 ALA A N 1
ATOM 529 C CA . ALA A 1 69 ? -8.194 5.538 5.724 1.00 96.62 69 ALA A CA 1
ATOM 530 C C . ALA A 1 69 ? -7.103 4.498 6.008 1.00 96.62 69 ALA A C 1
ATOM 532 O O . ALA A 1 69 ? -5.916 4.790 5.874 1.00 96.62 69 ALA A O 1
ATOM 533 N N . ALA A 1 70 ? -7.499 3.270 6.330 1.00 97.12 70 ALA A N 1
ATOM 534 C CA . ALA A 1 70 ? -6.615 2.123 6.484 1.00 97.12 70 ALA A CA 1
ATOM 535 C C . ALA A 1 70 ? -6.682 1.207 5.252 1.00 97.12 70 ALA A C 1
ATOM 537 O O . ALA A 1 70 ? -7.761 0.808 4.810 1.00 97.12 70 ALA A O 1
ATOM 538 N N . THR A 1 71 ? -5.517 0.848 4.713 1.00 97.69 71 THR A N 1
ATOM 539 C CA . THR A 1 71 ? -5.362 -0.143 3.634 1.00 97.69 71 THR A CA 1
ATOM 540 C C . THR A 1 71 ? -4.483 -1.297 4.098 1.00 97.69 71 THR A C 1
ATOM 542 O O . THR A 1 71 ? -3.544 -1.098 4.865 1.00 97.69 71 THR A O 1
ATOM 545 N N . PHE A 1 72 ? -4.786 -2.500 3.627 1.00 97.50 72 PHE A N 1
ATOM 546 C CA . PHE A 1 72 ? -4.233 -3.766 4.086 1.00 97.50 72 PHE A CA 1
ATOM 547 C C . PHE A 1 72 ? -3.536 -4.480 2.934 1.00 97.50 72 PHE A C 1
ATOM 549 O O . PHE A 1 72 ? -4.097 -4.640 1.843 1.00 97.50 72 PHE A O 1
ATOM 556 N N . TRP A 1 73 ? -2.314 -4.925 3.196 1.00 97.38 73 TRP A N 1
ATOM 557 C CA . TRP A 1 73 ? -1.379 -5.436 2.205 1.00 97.38 73 TRP A CA 1
ATOM 558 C C . TRP A 1 73 ? -0.736 -6.729 2.699 1.00 97.38 73 TRP A C 1
ATOM 560 O O . TRP A 1 73 ? -0.532 -6.904 3.900 1.00 97.38 73 TRP A O 1
ATOM 570 N N . GLU A 1 74 ? -0.388 -7.616 1.774 1.00 96.38 74 GLU A N 1
ATOM 571 C CA . GLU A 1 74 ? 0.505 -8.737 2.057 1.00 96.38 74 GLU A CA 1
ATOM 572 C C . GLU A 1 74 ? 1.878 -8.192 2.474 1.00 96.38 74 GLU A C 1
ATOM 574 O O . GLU A 1 74 ? 2.443 -7.314 1.809 1.00 96.38 74 GLU A O 1
ATOM 579 N N . GLU A 1 75 ? 2.429 -8.703 3.573 1.00 94.88 75 GLU A N 1
ATOM 580 C CA . GLU A 1 75 ? 3.794 -8.376 3.964 1.00 94.88 75 GLU A CA 1
ATOM 581 C C . GLU A 1 75 ? 4.788 -8.942 2.946 1.00 94.88 75 GLU A C 1
ATOM 583 O O . GLU A 1 75 ? 4.741 -10.117 2.572 1.00 94.88 75 GLU A O 1
ATOM 588 N N . LEU A 1 76 ? 5.727 -8.099 2.512 1.00 91.50 76 LEU A N 1
ATOM 589 C CA . LEU A 1 76 ? 6.806 -8.551 1.649 1.00 91.50 76 LEU A CA 1
ATOM 590 C C . LEU A 1 76 ? 7.770 -9.456 2.428 1.00 91.50 76 LEU A C 1
ATOM 592 O O . LEU A 1 76 ? 8.137 -9.126 3.558 1.00 91.50 76 LEU A O 1
ATOM 596 N N . PRO A 1 77 ? 8.273 -10.542 1.813 1.00 89.12 77 PRO A N 1
ATOM 597 C CA . PRO A 1 77 ? 9.380 -11.288 2.392 1.00 89.12 77 PRO A CA 1
ATOM 598 C C . PRO A 1 77 ? 10.618 -10.381 2.547 1.00 89.12 77 PRO A C 1
ATOM 600 O O . PRO A 1 77 ? 10.673 -9.292 1.953 1.00 89.12 77 PRO A O 1
ATOM 603 N N . PRO A 1 78 ? 11.637 -10.818 3.310 1.00 88.50 78 PRO A N 1
ATOM 604 C CA . PRO A 1 78 ? 12.909 -10.112 3.395 1.00 88.50 78 PRO A CA 1
ATOM 605 C C . PRO A 1 78 ? 13.425 -9.737 2.002 1.00 88.50 78 PRO A C 1
ATOM 607 O O . PRO A 1 78 ? 13.541 -10.583 1.116 1.00 88.50 78 PRO A O 1
ATOM 610 N N . HIS A 1 79 ? 13.698 -8.452 1.801 1.00 86.69 79 HIS A N 1
ATOM 611 C CA . HIS A 1 79 ? 14.088 -7.892 0.514 1.00 86.69 79 HIS A CA 1
ATOM 612 C C . HIS A 1 79 ? 15.233 -6.899 0.694 1.00 86.69 79 HIS A C 1
ATOM 614 O O . HIS A 1 79 ? 15.460 -6.361 1.777 1.00 86.69 79 HIS A O 1
ATOM 620 N N . ARG A 1 80 ? 15.958 -6.660 -0.397 1.00 89.06 80 ARG A N 1
ATOM 621 C CA . ARG A 1 80 ? 17.027 -5.663 -0.472 1.00 89.06 80 ARG A CA 1
ATOM 622 C C . ARG A 1 80 ? 16.600 -4.502 -1.358 1.00 89.06 80 ARG A C 1
ATOM 624 O O . ARG A 1 80 ? 15.713 -4.656 -2.198 1.00 89.06 80 ARG A O 1
ATOM 631 N N . ALA A 1 81 ? 17.268 -3.364 -1.205 1.00 88.62 81 ALA A N 1
ATOM 632 C CA . ALA A 1 81 ? 17.151 -2.289 -2.178 1.00 88.62 81 ALA A CA 1
ATOM 633 C C . ALA A 1 81 ? 17.585 -2.801 -3.562 1.00 88.62 81 ALA A C 1
ATOM 635 O O . ALA A 1 81 ? 18.628 -3.447 -3.690 1.00 88.62 81 ALA A O 1
ATOM 636 N N . GLY A 1 82 ? 16.758 -2.546 -4.575 1.00 87.81 82 GLY A N 1
ATOM 637 C CA . GLY A 1 82 ? 17.118 -2.807 -5.964 1.00 87.81 82 GLY A CA 1
ATOM 638 C C . GLY A 1 82 ? 18.100 -1.760 -6.483 1.00 87.81 82 GLY A C 1
ATOM 639 O O . GLY A 1 82 ? 18.122 -0.627 -6.001 1.00 87.81 82 GLY A O 1
ATOM 640 N N . ASP A 1 83 ? 18.891 -2.135 -7.480 1.00 93.12 83 ASP A N 1
ATOM 641 C CA . ASP A 1 83 ? 19.782 -1.225 -8.199 1.00 93.12 83 ASP A CA 1
ATOM 642 C C . ASP A 1 83 ? 19.170 -0.766 -9.540 1.00 93.12 83 ASP A C 1
ATOM 644 O O . ASP A 1 83 ? 18.060 -1.154 -9.926 1.00 93.12 83 ASP A O 1
ATOM 648 N N . SER A 1 84 ? 19.891 0.087 -10.273 1.00 94.19 84 SER A N 1
ATOM 649 C CA . SER A 1 84 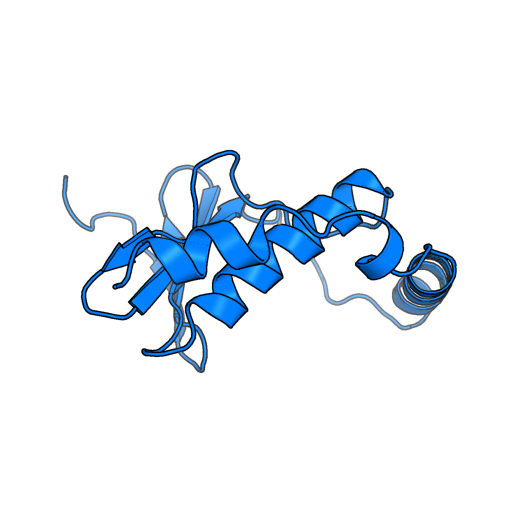? 19.442 0.614 -11.568 1.00 94.19 84 SER A CA 1
ATOM 650 C C . SER A 1 84 ? 19.219 -0.477 -12.619 1.00 94.19 84 SER A C 1
ATOM 652 O O . SER A 1 84 ? 18.326 -0.335 -13.458 1.00 94.19 84 SER A O 1
ATOM 654 N N . SER A 1 85 ? 19.968 -1.583 -12.555 1.00 93.81 85 SER A N 1
ATOM 655 C CA . SER A 1 85 ? 19.800 -2.727 -13.455 1.00 93.81 85 SER A CA 1
ATOM 656 C C . SER A 1 85 ? 18.498 -3.481 -13.180 1.00 93.81 85 SER A C 1
ATOM 658 O O . SER A 1 85 ? 17.892 -4.019 -14.104 1.00 93.81 85 SER A O 1
ATOM 660 N N . ASN A 1 86 ? 18.015 -3.460 -11.932 1.00 92.50 86 ASN A N 1
ATOM 661 C CA . ASN A 1 86 ? 16.703 -3.995 -11.571 1.00 92.50 86 ASN A CA 1
ATOM 662 C C . ASN A 1 86 ? 15.575 -3.027 -11.963 1.00 92.50 86 ASN A C 1
ATOM 664 O O . ASN A 1 86 ? 14.518 -3.457 -12.422 1.00 92.50 86 ASN A O 1
ATOM 668 N N . LEU A 1 87 ? 15.797 -1.719 -11.800 1.00 92.75 87 LEU A N 1
ATOM 669 C CA . LEU A 1 87 ? 14.770 -0.697 -12.003 1.00 92.75 87 LEU A CA 1
ATOM 670 C C . LEU A 1 87 ? 14.478 -0.407 -13.483 1.00 92.75 87 LEU A C 1
ATOM 672 O O . LEU A 1 87 ? 13.314 -0.290 -13.866 1.00 92.75 87 LEU A O 1
ATOM 676 N N . ALA A 1 88 ? 15.505 -0.285 -14.328 1.00 94.94 88 ALA A N 1
ATOM 677 C CA . ALA A 1 88 ? 15.327 0.134 -15.721 1.00 94.94 88 ALA A CA 1
ATOM 678 C C . ALA A 1 88 ? 14.390 -0.789 -16.538 1.00 94.94 88 ALA A C 1
ATOM 680 O O . ALA A 1 88 ? 13.531 -0.272 -17.261 1.00 94.94 88 ALA A O 1
ATOM 681 N N . PRO A 1 89 ? 14.469 -2.133 -16.425 1.00 94.12 89 PRO A N 1
ATOM 682 C CA . PRO A 1 89 ? 13.512 -3.027 -17.075 1.00 94.12 89 PRO A CA 1
ATOM 683 C C . PRO A 1 89 ? 12.073 -2.829 -16.583 1.00 94.12 89 PRO A C 1
ATOM 685 O O . PRO A 1 89 ? 11.159 -2.785 -17.405 1.00 94.12 89 PRO A O 1
ATOM 688 N N . LEU A 1 90 ? 11.879 -2.647 -15.271 1.00 92.81 90 LEU A N 1
ATOM 689 C CA . LEU A 1 90 ? 10.559 -2.448 -14.665 1.00 92.81 90 LEU A CA 1
ATOM 690 C C . LEU A 1 90 ? 9.914 -1.136 -15.120 1.00 92.81 90 LEU A C 1
ATOM 692 O O . LEU A 1 90 ? 8.730 -1.114 -15.449 1.00 92.81 90 LEU A O 1
ATOM 696 N N . LEU A 1 91 ? 10.691 -0.053 -15.207 1.00 93.69 91 LEU A N 1
ATOM 697 C CA . LEU A 1 91 ? 10.203 1.231 -15.717 1.00 93.69 91 LEU A CA 1
ATOM 698 C C . LEU A 1 91 ? 9.795 1.146 -17.188 1.00 93.69 91 LEU A C 1
ATOM 700 O O . LEU A 1 91 ? 8.751 1.668 -17.572 1.00 93.69 91 LEU A O 1
ATOM 704 N N . ARG A 1 92 ? 10.584 0.449 -18.013 1.00 94.50 92 ARG A N 1
ATOM 705 C CA . ARG A 1 92 ? 10.233 0.213 -19.419 1.00 94.50 92 ARG A CA 1
ATOM 706 C C . ARG A 1 92 ? 8.949 -0.606 -19.552 1.00 94.50 92 A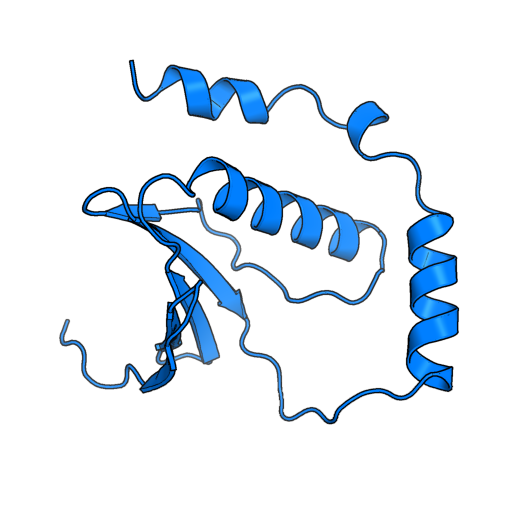RG A C 1
ATOM 708 O O . ARG A 1 92 ? 8.106 -0.252 -20.370 1.00 94.50 92 ARG A O 1
ATOM 715 N N . GLN A 1 93 ? 8.780 -1.654 -18.744 1.00 93.62 93 GLN A N 1
ATOM 716 C CA . GLN A 1 93 ? 7.540 -2.434 -18.711 1.00 93.62 93 GLN A CA 1
ATOM 717 C C . GLN A 1 93 ? 6.351 -1.552 -18.315 1.00 93.62 93 GLN A C 1
ATOM 719 O O . GLN A 1 93 ? 5.337 -1.555 -19.007 1.00 93.62 93 GLN A O 1
ATOM 724 N N . LEU A 1 94 ? 6.493 -0.759 -17.248 1.00 92.50 94 LEU A N 1
ATOM 725 C CA . LEU A 1 94 ? 5.458 0.148 -16.755 1.00 92.50 94 LEU A CA 1
ATOM 726 C C . LEU A 1 94 ? 5.033 1.175 -17.814 1.00 92.50 94 LEU A C 1
ATOM 728 O O . LEU A 1 94 ? 3.839 1.359 -18.039 1.00 92.50 94 LEU A O 1
ATOM 732 N N . HIS A 1 95 ? 5.990 1.823 -18.482 1.00 92.94 95 HIS A N 1
ATOM 733 C CA . HIS A 1 95 ? 5.711 2.818 -19.523 1.00 92.94 95 HIS A CA 1
ATOM 734 C C . HIS A 1 95 ? 5.145 2.216 -20.815 1.00 92.94 95 HIS A C 1
ATOM 736 O O . HIS A 1 95 ? 4.539 2.937 -21.602 1.00 92.94 95 HIS A O 1
ATOM 742 N N . GLY A 1 96 ? 5.310 0.909 -21.032 1.00 93.00 96 GLY A N 1
ATOM 743 C CA . GLY A 1 96 ? 4.682 0.194 -22.143 1.00 93.00 96 GLY A CA 1
ATOM 744 C C . GLY A 1 96 ? 3.207 -0.155 -21.912 1.00 93.00 96 GLY A C 1
ATOM 745 O O . GLY A 1 96 ? 2.538 -0.609 -22.840 1.00 93.00 96 GLY A O 1
ATOM 746 N N . LEU A 1 97 ? 2.678 0.022 -20.695 1.00 90.75 97 LEU A N 1
ATOM 747 C CA . LEU A 1 97 ? 1.287 -0.304 -20.386 1.00 90.75 97 LEU A CA 1
ATOM 748 C C . LEU A 1 97 ? 0.311 0.757 -20.925 1.00 90.75 97 LEU A C 1
ATOM 750 O O . LEU A 1 97 ? 0.617 1.950 -20.915 1.00 90.75 97 LEU A O 1
ATOM 754 N N . PRO A 1 98 ? -0.908 0.359 -21.342 1.00 82.38 98 PRO A N 1
ATOM 755 C CA . PRO A 1 98 ? -1.921 1.317 -21.768 1.00 82.38 98 PRO A CA 1
ATOM 756 C C . PRO A 1 98 ? -2.323 2.227 -20.604 1.00 82.38 98 PRO A C 1
ATOM 758 O O . PRO A 1 98 ? -2.367 1.800 -19.448 1.00 82.38 98 PRO A O 1
ATOM 761 N N . ASN A 1 99 ? -2.681 3.476 -20.905 1.00 73.69 99 ASN A N 1
ATOM 762 C CA . ASN A 1 99 ? -3.155 4.406 -19.885 1.00 73.69 99 ASN A CA 1
ATOM 763 C C . ASN A 1 99 ? -4.365 3.813 -19.143 1.00 73.69 99 ASN A C 1
ATOM 765 O O . ASN A 1 99 ? -5.394 3.537 -19.754 1.00 73.69 99 ASN A O 1
ATOM 769 N N . ARG A 1 100 ? -4.285 3.690 -17.810 1.00 67.06 100 ARG A N 1
ATOM 770 C CA . ARG A 1 100 ? -5.385 3.187 -16.967 1.00 67.06 100 ARG A CA 1
ATOM 771 C C . ARG A 1 100 ? -6.715 3.901 -17.246 1.00 67.06 100 ARG A C 1
ATOM 773 O O . ARG A 1 100 ? -7.772 3.282 -17.134 1.00 67.06 100 ARG A O 1
ATOM 780 N N . ARG A 1 101 ? -6.678 5.190 -17.620 1.00 61.34 101 ARG A N 1
ATOM 781 C CA . ARG A 1 101 ? -7.879 5.996 -17.911 1.00 61.34 101 ARG A CA 1
ATOM 782 C C . ARG A 1 101 ? -8.712 5.474 -19.084 1.00 61.34 101 ARG A C 1
ATOM 784 O O . ARG A 1 101 ? -9.901 5.759 -19.107 1.00 61.34 101 ARG A O 1
ATOM 791 N N . SER A 1 102 ? -8.150 4.690 -20.005 1.00 49.06 102 SER A N 1
ATOM 792 C CA . SER A 1 102 ? -8.941 4.055 -21.070 1.00 49.06 102 SER A CA 1
ATOM 793 C C . SER A 1 102 ? -9.674 2.787 -20.612 1.00 49.06 102 SER A C 1
ATOM 795 O O . SER A 1 102 ? -10.463 2.243 -21.374 1.00 49.06 102 SER A O 1
ATOM 797 N N . SER A 1 103 ? -9.426 2.300 -19.384 1.00 49.78 103 SER A N 1
ATOM 798 C CA . SER A 1 103 ? -9.846 0.959 -18.943 1.00 49.78 103 SER A CA 1
ATOM 799 C C . SER A 1 103 ? -10.808 0.909 -17.743 1.00 49.78 103 SER A C 1
ATOM 801 O O . SER A 1 103 ? -11.256 -0.182 -17.409 1.00 49.78 103 SER A O 1
ATOM 803 N N . SER A 1 104 ? -11.133 2.011 -17.045 1.00 49.78 104 SER A N 1
ATOM 804 C CA . SER A 1 104 ? -12.074 1.936 -15.905 1.00 49.78 104 SER A CA 1
ATOM 805 C C . SER A 1 104 ? -12.623 3.299 -15.456 1.00 49.78 104 SER A C 1
ATOM 807 O O . SER A 1 104 ? -11.952 4.044 -14.744 1.00 49.78 104 SER A O 1
ATOM 809 N N . THR A 1 105 ? -13.868 3.615 -15.836 1.00 42.62 105 THR A N 1
ATOM 810 C CA . THR A 1 105 ? -14.579 4.857 -15.440 1.00 42.62 105 THR A CA 1
ATOM 811 C C . THR A 1 105 ? -15.653 4.617 -14.365 1.00 42.62 105 THR A C 1
ATOM 813 O O . THR A 1 105 ? -16.311 5.554 -13.927 1.00 42.62 105 THR A O 1
ATOM 816 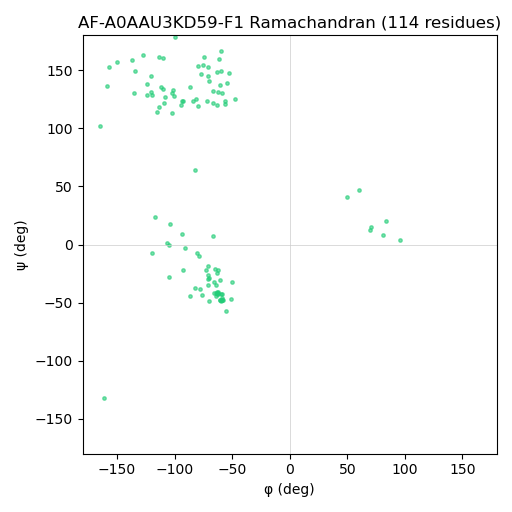N N . ARG A 1 106 ? -15.863 3.373 -13.908 1.00 46.75 106 ARG A N 1
ATOM 817 C CA . ARG A 1 106 ? -17.079 3.016 -13.148 1.00 46.75 106 ARG A CA 1
ATOM 818 C C . ARG A 1 106 ? -16.962 3.114 -11.616 1.00 46.75 106 ARG A C 1
ATOM 820 O O . ARG A 1 106 ? -17.974 3.303 -10.955 1.00 46.75 106 ARG A O 1
ATOM 827 N N . TRP A 1 107 ? -15.759 3.059 -11.040 1.00 49.38 107 TRP A N 1
ATOM 828 C CA . TRP A 1 107 ? -15.617 2.827 -9.589 1.00 49.38 107 TRP A CA 1
ATOM 829 C C . TRP A 1 107 ? -15.239 4.054 -8.749 1.00 49.38 107 TRP A C 1
ATOM 831 O O . TRP A 1 107 ? -15.662 4.137 -7.602 1.00 49.38 107 TRP A O 1
ATOM 841 N N . ILE A 1 108 ? -14.538 5.047 -9.313 1.00 50.22 108 ILE A N 1
ATOM 842 C CA . ILE A 1 108 ? -14.162 6.271 -8.570 1.00 50.22 108 ILE A CA 1
ATOM 843 C C . ILE A 1 108 ? -15.409 7.083 -8.158 1.00 50.22 108 ILE A C 1
ATOM 845 O O . ILE A 1 108 ? -15.453 7.594 -7.047 1.00 50.22 108 ILE A O 1
ATOM 849 N N . ARG A 1 109 ? -16.466 7.109 -8.987 1.00 45.97 109 ARG A N 1
ATOM 850 C CA . ARG A 1 109 ? -17.728 7.809 -8.661 1.00 45.97 109 ARG A CA 1
ATOM 851 C C . ARG A 1 109 ? -18.553 7.134 -7.564 1.00 45.97 109 ARG A C 1
ATOM 853 O O . ARG A 1 109 ? -19.322 7.804 -6.886 1.00 45.97 109 ARG A O 1
ATOM 860 N N . SER A 1 110 ? -18.412 5.819 -7.391 1.00 45.69 110 SER A N 1
ATOM 861 C CA . SER A 1 110 ? -19.238 5.075 -6.427 1.00 45.69 110 SER A CA 1
ATOM 862 C C . SER A 1 110 ? -18.838 5.363 -4.975 1.00 45.69 110 SER A C 1
ATOM 864 O O . SER A 1 110 ? -19.663 5.206 -4.082 1.00 45.69 110 SER A O 1
ATOM 866 N N . TYR A 1 111 ? -17.604 5.827 -4.739 1.00 46.12 111 TYR A N 1
ATOM 867 C CA . TYR A 1 111 ? -17.136 6.213 -3.404 1.00 46.12 111 TYR A CA 1
ATOM 868 C C . TYR A 1 111 ? -17.578 7.636 -3.023 1.00 46.12 111 TYR A C 1
ATOM 870 O O . TYR A 1 111 ? -18.002 7.858 -1.896 1.00 46.12 111 TYR A O 1
ATOM 878 N N . GLU A 1 112 ? -17.592 8.573 -3.979 1.00 46.25 112 GLU A N 1
ATOM 879 C CA . GLU A 1 112 ? -18.072 9.953 -3.759 1.00 46.25 112 GLU A CA 1
ATOM 880 C C . GLU A 1 112 ? -19.576 10.027 -3.431 1.00 46.25 112 GLU A C 1
ATOM 882 O O . GLU A 1 112 ? -20.029 11.000 -2.842 1.00 46.25 112 GLU A O 1
ATOM 887 N N . SER A 1 113 ? -20.359 8.999 -3.780 1.00 41.22 113 SER A N 1
ATOM 888 C CA . SER A 1 113 ? -21.818 8.981 -3.575 1.00 41.22 113 SER A CA 1
ATOM 889 C C . SER A 1 113 ? -22.270 8.376 -2.236 1.00 41.22 113 SER A C 1
ATOM 891 O O . SER A 1 113 ? -23.467 8.331 -1.977 1.00 41.22 113 SER A O 1
ATOM 893 N N . ARG A 1 114 ? -21.352 7.871 -1.396 1.00 41.47 114 ARG A N 1
ATOM 894 C CA . ARG A 1 114 ? -21.676 7.267 -0.082 1.00 41.47 114 ARG A CA 1
ATOM 895 C C . ARG A 1 114 ? -21.307 8.138 1.122 1.00 41.47 114 ARG A C 1
ATOM 897 O O . ARG A 1 114 ? -21.516 7.715 2.253 1.00 41.47 114 ARG A O 1
ATOM 904 N N . THR A 1 115 ? -20.779 9.335 0.882 1.00 41.50 115 THR A N 1
ATOM 905 C CA . THR A 1 115 ? -20.430 10.324 1.915 1.00 41.50 115 THR A CA 1
ATOM 906 C C . THR A 1 115 ? -21.250 11.613 1.793 1.00 41.50 115 THR A C 1
ATOM 908 O O . THR A 1 115 ? -20.788 12.664 2.230 1.00 41.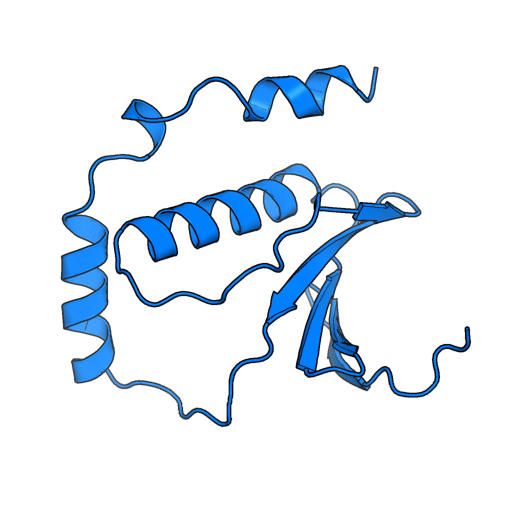50 115 THR A O 1
ATOM 911 N N . ALA A 1 116 ? -22.427 11.541 1.165 1.00 39.16 116 ALA A N 1
ATOM 912 C CA . ALA A 1 116 ? -23.408 12.624 1.109 1.00 39.16 116 ALA A CA 1
ATOM 913 C C . ALA A 1 116 ? -24.595 12.310 2.023 1.00 39.16 116 ALA A C 1
ATOM 915 O O . ALA A 1 116 ? -24.990 11.120 2.062 1.00 39.16 116 ALA A O 1
#

Secondary structure (DSSP, 8-state):
--STT-EEEE-SSEEEEEETTTEEEEEEPTT-HHHHHHHHHHHHHHHHTT---PPBPSS--PEEETTEEEEEEEPPPS-----HHHHHHHHHHHHTSPPGGGT--SSHHHHHTS--

Mean predicted aligned error: 7.76 Å